Protein AF-A0A2H6JVI3-F1 (afdb_monomer)

Mean predicted aligned error: 10.42 Å

Secondary structure (DSSP, 8-state):
------TT-TTT----SSPPPPPP-PPPSS-TT-EEEETTEEEEEEEEEGGGTEEEEEETT--EEEEEGGG-EEEEPPP----

pLDDT: mean 81.46, std 16.46, range [43.47, 96.25]

Sequence (83 aa):
MATQTRRNNRSIQTNRVGFKPSIRRQRYELQPNDLVKYKKILCKVKGGFSYGKWVRLVTKAGKIINTNVKKVELVKYGKGIQF

Nearest PDB structures (foldseek):
  6ysy-assembly1_A  TM=6.234E-01  e=4.616E-02  Oryctolagus cuniculus
  2eqj-assembly1_A  TM=6.923E-01  e=2.283E-01  Mus musculus
  8q6t-assembly1_H  TM=5.654E-01  e=8.169E-02  Mus musculus
  2e5p-assembly1_A  TM=5.688E-01  e=1.290E-01  Homo sapiens
  8qyq-assembly2_B  TM=5.396E-01  e=5.800E-02  Bos taurus

Foldseek 3Di:
DDDDPDPDPVVPPPVDPDDDDDDDPDDAPDDFQFWKAAPNAIWTWRGADPVNQKTWTQGPVRDIDIDGPVRIGTDGHGDDPDD

Solvent-accessible surface area (backbone atoms only — not comparable to full-atom values): 5466 Å² total; per-residue (Å²): 134,87,83,82,91,61,99,75,58,76,87,71,63,74,92,57,96,70,84,81,81,82,77,86,81,80,82,64,93,68,49,56,57,18,35,30,37,44,95,93,41,70,27,33,29,68,35,59,39,79,92,57,53,26,33,35,32,30,37,90,86,66,52,76,45,80,45,50,45,92,69,47,45,84,74,41,81,40,81,70,94,79,129

Structure (mmCIF, N/CA/C/O backbone):
data_AF-A0A2H6JVI3-F1
#
_entry.id   AF-A0A2H6JVI3-F1
#
loop_
_atom_site.group_PDB
_atom_site.id
_atom_site.type_symbol
_atom_site.label_atom_id
_atom_site.label_alt_id
_atom_site.label_comp_id
_atom_site.label_asym_id
_atom_site.label_entity_id
_atom_site.label_seq_id
_atom_site.pdbx_PDB_ins_code
_atom_site.Cartn_x
_atom_site.Cartn_y
_atom_site.Cartn_z
_atom_site.occupancy
_atom_site.B_iso_or_equiv
_atom_site.auth_seq_id
_atom_site.auth_comp_id
_atom_site.auth_asym_id
_atom_site.auth_atom_id
_atom_site.pdbx_PDB_model_num
ATOM 1 N N . MET A 1 1 ? 4.599 22.547 -39.074 1.00 43.47 1 MET A N 1
ATOM 2 C CA . MET A 1 1 ? 5.011 21.241 -38.510 1.00 43.47 1 MET A CA 1
ATOM 3 C C . MET A 1 1 ? 4.959 21.350 -36.994 1.00 43.47 1 MET A C 1
ATOM 5 O O . MET A 1 1 ? 5.492 22.318 -36.469 1.00 43.47 1 MET A O 1
ATOM 9 N N . ALA A 1 2 ? 4.255 20.458 -36.297 1.00 53.16 2 ALA A N 1
ATOM 10 C CA . ALA A 1 2 ? 4.062 20.577 -34.851 1.00 53.16 2 ALA A CA 1
ATOM 11 C C . ALA A 1 2 ? 5.290 20.054 -34.087 1.00 53.16 2 ALA A C 1
ATOM 13 O O . ALA A 1 2 ? 5.629 18.874 -34.178 1.00 53.16 2 ALA A O 1
ATOM 14 N N . THR A 1 3 ? 5.955 20.928 -33.333 1.00 57.72 3 THR A N 1
ATOM 15 C CA . THR A 1 3 ? 7.123 20.581 -32.514 1.00 57.72 3 THR A CA 1
ATOM 16 C C . THR A 1 3 ? 6.671 19.828 -31.264 1.00 57.72 3 THR A C 1
ATOM 18 O O . THR A 1 3 ? 6.018 20.387 -30.384 1.00 57.72 3 THR A O 1
ATOM 21 N N . GLN A 1 4 ? 6.992 18.536 -31.179 1.00 53.22 4 GLN A N 1
ATOM 22 C CA . GLN A 1 4 ? 6.534 17.677 -30.088 1.00 53.22 4 GLN A CA 1
ATOM 23 C C . GLN A 1 4 ? 7.422 17.819 -28.837 1.00 53.22 4 GLN A C 1
ATOM 25 O O . GLN A 1 4 ? 8.527 17.288 -28.765 1.00 53.22 4 GLN A O 1
AT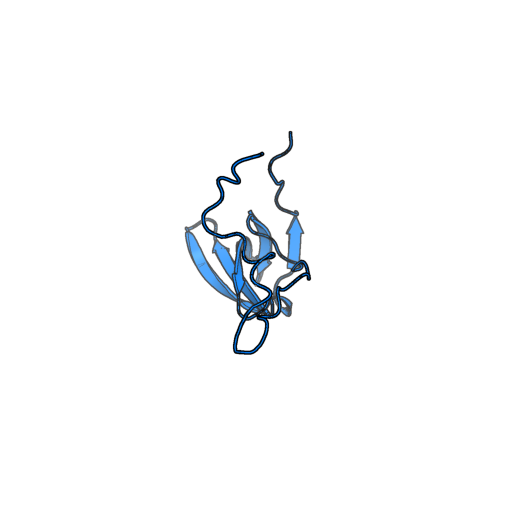OM 30 N N . THR A 1 5 ? 6.916 18.506 -27.811 1.00 58.19 5 THR A N 1
ATOM 31 C CA . THR A 1 5 ? 7.629 18.863 -26.569 1.00 58.19 5 THR A CA 1
ATOM 32 C C . THR A 1 5 ? 7.403 17.866 -25.421 1.00 58.19 5 THR A C 1
ATOM 34 O O . THR A 1 5 ? 6.983 18.229 -24.323 1.00 58.19 5 THR A O 1
ATOM 37 N N . ARG A 1 6 ? 7.703 16.573 -25.615 1.00 53.47 6 ARG A N 1
ATOM 38 C CA . ARG A 1 6 ? 7.810 15.625 -24.483 1.00 53.47 6 ARG A CA 1
ATOM 39 C C . ARG A 1 6 ? 9.079 14.783 -24.561 1.00 53.47 6 ARG A C 1
ATOM 41 O O . ARG A 1 6 ? 9.198 13.890 -25.390 1.00 53.47 6 ARG A O 1
ATOM 48 N N . ARG A 1 7 ? 9.987 15.027 -23.608 1.00 52.19 7 ARG A N 1
ATOM 49 C CA . ARG A 1 7 ? 11.332 14.427 -23.499 1.00 52.19 7 ARG A CA 1
ATOM 50 C C . ARG A 1 7 ? 11.372 12.895 -23.390 1.00 52.19 7 ARG A C 1
ATOM 52 O O . ARG A 1 7 ? 12.430 12.333 -23.604 1.00 52.19 7 ARG A O 1
ATOM 59 N N . ASN A 1 8 ? 10.266 12.210 -23.075 1.00 48.97 8 ASN A N 1
ATOM 60 C CA . ASN A 1 8 ? 10.245 10.753 -22.871 1.00 48.97 8 ASN A CA 1
ATOM 61 C C . ASN A 1 8 ? 8.937 10.101 -23.363 1.00 48.97 8 ASN A C 1
ATOM 63 O O . ASN A 1 8 ? 8.159 9.570 -22.568 1.00 48.97 8 ASN A O 1
ATOM 67 N N . ASN A 1 9 ? 8.688 10.091 -24.675 1.00 52.94 9 ASN A N 1
ATOM 68 C CA . ASN A 1 9 ? 7.628 9.260 -25.262 1.00 52.94 9 ASN A CA 1
ATOM 69 C C . ASN A 1 9 ? 8.103 7.801 -25.408 1.00 52.94 9 ASN A C 1
ATOM 71 O O . ASN A 1 9 ? 8.465 7.335 -26.487 1.00 52.94 9 ASN A O 1
ATOM 75 N N . ARG A 1 10 ? 8.075 7.042 -24.301 1.00 52.25 10 ARG A N 1
ATOM 76 C CA . ARG A 1 10 ? 8.411 5.600 -24.281 1.00 52.25 10 ARG A CA 1
ATOM 77 C C . ARG A 1 10 ? 7.491 4.724 -25.146 1.00 52.25 10 ARG A C 1
ATOM 79 O O . ARG A 1 10 ? 7.826 3.558 -25.342 1.00 52.25 10 ARG A O 1
ATOM 86 N N . SER A 1 11 ? 6.369 5.260 -2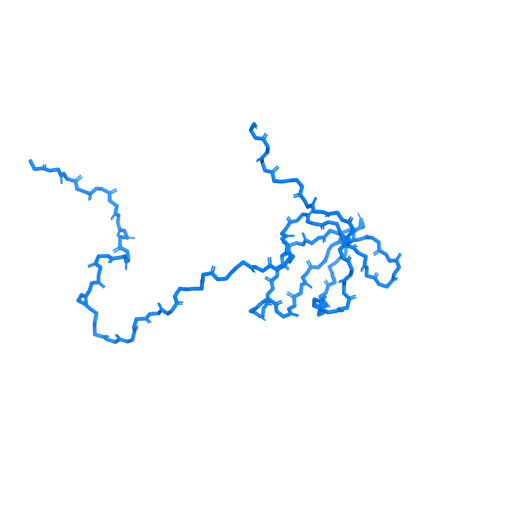5.631 1.00 54.25 11 SER A N 1
ATOM 87 C CA . SER A 1 11 ? 5.463 4.619 -26.591 1.00 54.25 11 SER A CA 1
ATOM 88 C C . SER A 1 11 ? 5.962 4.670 -28.041 1.00 54.25 11 SER A C 1
ATOM 90 O O . SER A 1 11 ? 5.587 3.795 -28.810 1.00 54.25 11 SER A O 1
ATOM 92 N N . ILE A 1 12 ? 6.806 5.651 -28.401 1.00 56.03 12 ILE A N 1
ATOM 93 C CA . ILE A 1 12 ? 7.287 5.897 -29.779 1.00 56.03 12 ILE A CA 1
ATOM 94 C C . ILE A 1 12 ? 8.660 5.254 -30.037 1.00 56.03 12 ILE A C 1
ATOM 96 O O . ILE A 1 12 ? 9.022 5.007 -31.179 1.00 56.03 12 ILE A O 1
ATOM 100 N N . GLN A 1 13 ? 9.423 4.926 -28.989 1.00 58.06 13 GLN A N 1
ATOM 101 C CA . GLN A 1 13 ? 10.687 4.189 -29.117 1.00 58.06 13 GLN A CA 1
ATOM 102 C C . GLN A 1 13 ? 10.437 2.720 -29.511 1.00 58.06 13 GLN A C 1
ATOM 104 O O . GLN A 1 13 ? 10.502 1.821 -28.670 1.00 58.06 13 GLN A O 1
ATOM 109 N N . THR A 1 14 ? 10.117 2.487 -30.781 1.00 56.88 14 THR A N 1
ATOM 110 C CA . THR A 1 14 ? 10.008 1.168 -31.421 1.00 56.88 14 THR A CA 1
ATOM 111 C C . THR A 1 14 ? 11.374 0.629 -31.851 1.00 56.88 14 THR A C 1
ATOM 113 O O . THR A 1 14 ? 11.566 -0.582 -31.848 1.00 56.88 14 THR A O 1
ATOM 116 N N . ASN A 1 15 ? 12.352 1.510 -32.099 1.00 61.72 15 ASN A N 1
ATOM 117 C CA . ASN A 1 15 ? 13.754 1.160 -32.359 1.00 61.72 15 ASN A CA 1
ATOM 118 C C . ASN A 1 15 ? 14.491 0.836 -31.047 1.00 61.72 15 ASN A C 1
ATOM 120 O O . ASN A 1 15 ? 15.318 1.616 -30.574 1.00 61.72 15 ASN A O 1
ATOM 124 N N . ARG A 1 16 ? 14.152 -0.285 -30.403 1.00 64.44 16 ARG A N 1
ATOM 125 C CA . ARG A 1 16 ? 14.875 -0.789 -29.225 1.00 64.44 16 ARG A CA 1
ATOM 126 C C . ARG A 1 16 ? 15.621 -2.069 -29.569 1.00 64.44 16 ARG A C 1
ATOM 128 O O . ARG A 1 16 ? 15.019 -3.020 -30.050 1.00 64.44 16 ARG A O 1
ATOM 135 N N . VAL A 1 17 ? 16.908 -2.107 -29.234 1.00 64.19 17 VAL A N 1
ATOM 136 C CA . VAL A 1 17 ? 17.696 -3.343 -29.192 1.00 64.19 17 VAL A CA 1
ATOM 137 C C . VAL A 1 17 ? 17.452 -3.982 -27.820 1.00 64.19 17 VAL A C 1
ATOM 139 O O . VAL A 1 17 ? 18.050 -3.571 -26.829 1.00 64.19 17 VAL A O 1
ATOM 142 N N . GLY A 1 18 ? 16.486 -4.902 -27.723 1.00 70.56 18 GLY A N 1
ATOM 143 C CA . GLY A 1 18 ? 16.170 -5.629 -26.483 1.00 70.56 18 GLY A CA 1
ATOM 144 C C . GLY A 1 18 ? 14.673 -5.835 -26.211 1.00 70.56 18 GLY A C 1
ATOM 145 O O . GLY A 1 18 ? 13.809 -5.419 -26.982 1.00 70.56 18 GLY A O 1
ATOM 146 N N . PHE A 1 19 ? 14.349 -6.495 -25.093 1.00 71.81 19 PHE A N 1
ATOM 147 C CA . PHE A 1 19 ? 12.971 -6.863 -24.746 1.00 71.81 19 PHE A CA 1
ATOM 148 C C . PHE A 1 19 ? 12.105 -5.648 -24.372 1.00 71.81 19 PHE A C 1
ATOM 150 O O . PHE A 1 19 ? 12.498 -4.791 -23.575 1.00 71.81 19 PHE A O 1
ATOM 157 N N . LYS A 1 20 ? 10.876 -5.592 -24.902 1.00 73.50 20 LYS A N 1
ATOM 158 C CA . LYS A 1 20 ? 9.885 -4.571 -24.538 1.00 73.50 20 LYS A CA 1
ATOM 159 C C . LYS A 1 20 ? 9.411 -4.811 -23.097 1.00 73.50 20 LYS A C 1
ATOM 161 O O . LYS A 1 20 ? 8.751 -5.819 -22.856 1.00 73.50 20 LYS A O 1
ATOM 166 N N . PRO A 1 21 ? 9.657 -3.894 -22.140 1.00 73.25 21 PRO A N 1
ATOM 167 C CA . PRO A 1 21 ? 9.183 -4.083 -20.776 1.00 73.25 21 PRO A CA 1
ATOM 168 C C . PRO A 1 21 ? 7.657 -4.183 -20.765 1.00 73.25 21 PRO A C 1
ATOM 170 O O . PRO A 1 21 ? 6.956 -3.351 -21.354 1.00 73.25 21 PRO A O 1
ATOM 173 N N . SER A 1 22 ? 7.143 -5.210 -20.094 1.00 78.25 22 SER A N 1
ATOM 174 C CA . SER A 1 22 ? 5.709 -5.396 -19.921 1.00 78.25 22 SER A CA 1
ATOM 175 C C . SER A 1 22 ? 5.170 -4.318 -18.981 1.00 78.25 22 SER A C 1
ATOM 177 O O . SER A 1 22 ? 5.593 -4.170 -17.834 1.00 78.25 22 SER A O 1
ATOM 179 N N . ILE A 1 23 ? 4.229 -3.520 -19.482 1.00 78.75 23 ILE A N 1
ATOM 180 C CA . ILE A 1 23 ? 3.515 -2.547 -18.656 1.00 78.75 23 ILE A CA 1
ATOM 181 C C . ILE A 1 23 ? 2.366 -3.289 -17.988 1.00 78.75 23 ILE A C 1
ATOM 183 O O . ILE A 1 23 ? 1.521 -3.882 -18.660 1.00 78.75 23 ILE A O 1
ATOM 187 N N . ARG A 1 24 ? 2.323 -3.251 -16.658 1.00 80.12 24 ARG A N 1
ATOM 188 C CA . ARG A 1 24 ? 1.231 -3.852 -15.893 1.00 80.12 24 ARG A CA 1
ATOM 189 C C . ARG A 1 24 ? -0.051 -3.061 -16.107 1.00 80.12 24 ARG A C 1
ATOM 191 O O . ARG A 1 24 ? -0.083 -1.867 -15.832 1.00 80.12 24 ARG A O 1
ATOM 198 N N . ARG A 1 25 ? -1.092 -3.749 -16.577 1.00 84.38 25 ARG A N 1
ATOM 199 C CA . ARG A 1 25 ? -2.419 -3.168 -16.838 1.00 84.38 25 ARG A CA 1
ATOM 200 C C . ARG A 1 25 ? -3.461 -3.506 -15.769 1.00 84.38 25 ARG A C 1
ATOM 202 O O . ARG A 1 25 ? -4.498 -2.862 -15.722 1.00 84.38 25 ARG A O 1
ATOM 209 N N . GLN A 1 26 ? -3.193 -4.499 -14.919 1.00 87.62 26 GLN A N 1
ATOM 210 C CA . GLN A 1 26 ? -4.137 -4.919 -13.881 1.00 87.62 26 GLN A CA 1
ATOM 211 C C . GLN A 1 26 ? -4.240 -3.888 -12.750 1.00 87.62 26 GLN A C 1
ATOM 213 O O . GLN A 1 26 ? -3.227 -3.341 -12.301 1.00 87.62 26 GLN A O 1
ATOM 218 N N . ARG A 1 27 ? -5.461 -3.674 -12.256 1.00 86.44 27 ARG A N 1
ATOM 219 C CA . ARG A 1 27 ? -5.729 -2.911 -11.033 1.00 86.44 27 ARG A CA 1
ATOM 220 C C . ARG A 1 27 ? -5.635 -3.853 -9.836 1.00 86.44 27 ARG A C 1
ATOM 222 O O . ARG A 1 27 ? -6.180 -4.949 -9.875 1.00 86.44 27 ARG A O 1
ATOM 229 N N . TYR A 1 28 ? -4.931 -3.432 -8.790 1.00 88.12 28 TYR A N 1
ATOM 230 C CA . TYR A 1 28 ? -4.879 -4.188 -7.539 1.00 88.12 28 TYR A CA 1
ATOM 231 C C . TYR A 1 28 ? -6.115 -3.907 -6.686 1.00 88.12 28 TYR A C 1
ATOM 233 O O . TYR A 1 28 ? -6.644 -2.797 -6.725 1.00 88.12 28 TYR A O 1
ATOM 241 N N . GLU A 1 29 ? -6.534 -4.913 -5.918 1.00 88.00 29 GLU A N 1
ATOM 242 C CA . GLU A 1 29 ? -7.755 -4.884 -5.102 1.00 88.00 29 GLU A CA 1
ATOM 243 C C . GLU A 1 29 ? -7.738 -3.773 -4.049 1.00 88.00 29 GLU A C 1
ATOM 245 O O . GLU A 1 29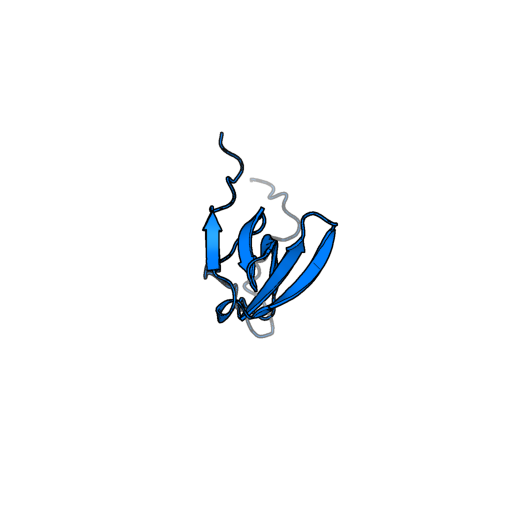 ? -8.722 -3.055 -3.904 1.00 88.00 29 GLU A O 1
ATOM 250 N N . LEU A 1 30 ? -6.610 -3.609 -3.349 1.00 91.38 30 LEU A N 1
ATOM 251 C CA . LEU A 1 30 ? -6.437 -2.589 -2.318 1.00 91.38 30 LEU A CA 1
ATOM 252 C C . LEU A 1 30 ? -5.681 -1.381 -2.868 1.00 91.38 30 LEU A C 1
ATOM 254 O O . LEU A 1 30 ? -4.570 -1.498 -3.401 1.00 91.38 30 LEU A O 1
ATOM 258 N N . GLN A 1 31 ? -6.268 -0.208 -2.680 1.00 89.88 31 GLN A N 1
ATOM 259 C CA . GLN A 1 31 ? -5.720 1.081 -3.062 1.00 89.88 31 GLN A CA 1
ATOM 260 C C . GLN A 1 31 ? -5.225 1.861 -1.839 1.00 89.88 31 GLN A C 1
ATOM 262 O O . GLN A 1 31 ? -5.648 1.617 -0.707 1.00 89.88 31 GLN A O 1
ATOM 267 N N . PRO A 1 32 ? -4.294 2.810 -2.031 1.00 91.44 32 PRO A N 1
ATOM 268 C CA . PRO A 1 32 ? -3.933 3.744 -0.974 1.00 91.44 32 PRO A CA 1
ATOM 269 C C . PRO A 1 32 ? -5.171 4.454 -0.410 1.00 91.44 32 PRO A C 1
ATOM 271 O O . PRO A 1 32 ? -6.070 4.825 -1.157 1.00 91.44 32 PRO A O 1
ATOM 274 N N . ASN A 1 33 ? -5.175 4.680 0.903 1.00 91.75 33 ASN A N 1
ATOM 275 C CA . ASN A 1 33 ? -6.263 5.265 1.694 1.00 91.75 33 ASN A CA 1
ATOM 276 C C . ASN A 1 33 ? -7.506 4.390 1.907 1.00 91.75 33 ASN A C 1
ATOM 278 O O . ASN A 1 33 ? -8.411 4.830 2.622 1.00 91.75 33 ASN A O 1
ATOM 282 N N . ASP A 1 34 ?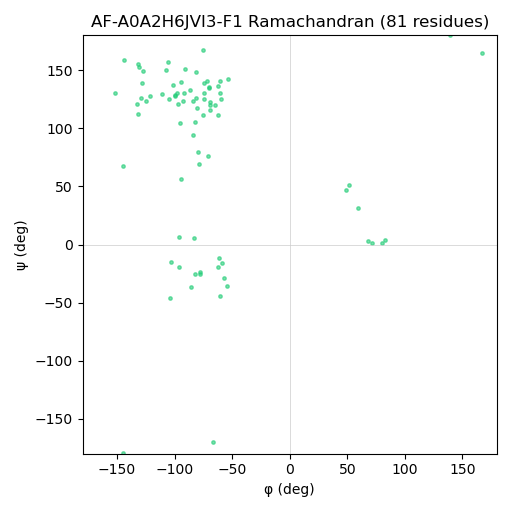 -7.536 3.158 1.395 1.00 92.31 34 ASP A N 1
ATOM 283 C CA . ASP A 1 34 ? -8.563 2.190 1.782 1.00 92.31 34 ASP A CA 1
ATOM 284 C C . ASP A 1 34 ? -8.498 1.912 3.288 1.00 92.31 34 ASP A C 1
ATOM 286 O O . ASP A 1 34 ? -7.419 1.811 3.885 1.00 92.31 34 ASP A O 1
ATO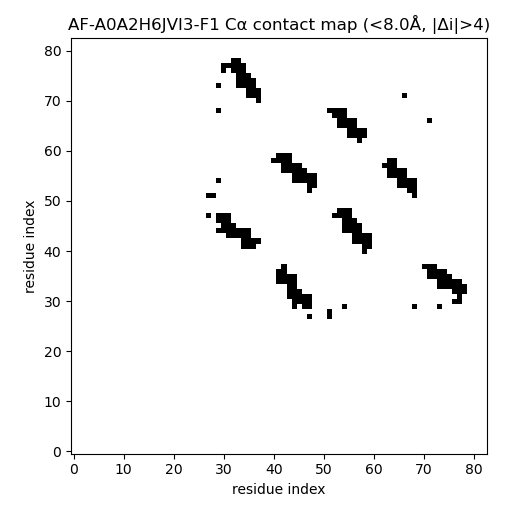M 290 N N . LEU A 1 35 ? -9.669 1.788 3.911 1.00 94.06 35 LEU A N 1
ATOM 291 C CA . LEU A 1 35 ? -9.801 1.366 5.295 1.00 94.06 35 LEU A CA 1
ATOM 292 C C . LEU A 1 35 ? -9.985 -0.146 5.328 1.00 94.06 35 LEU A C 1
ATOM 294 O O . LEU A 1 35 ? -10.921 -0.691 4.738 1.00 94.06 35 LEU A O 1
ATOM 298 N N . VAL A 1 36 ? -9.106 -0.813 6.061 1.00 95.06 36 VAL A N 1
ATOM 299 C CA . VAL A 1 36 ? -9.075 -2.266 6.155 1.00 95.06 36 VAL A CA 1
ATOM 300 C C . VAL A 1 36 ? -8.991 -2.725 7.604 1.00 95.06 36 VAL A C 1
ATOM 302 O O . VAL A 1 36 ? -8.489 -2.011 8.476 1.00 95.06 36 VAL A O 1
ATOM 305 N N . LYS A 1 37 ? -9.453 -3.943 7.861 1.00 95.88 37 LYS A N 1
ATOM 306 C CA . LYS A 1 37 ? -9.365 -4.610 9.153 1.00 95.88 37 LYS A CA 1
ATOM 307 C C . LYS A 1 37 ? -8.280 -5.679 9.088 1.00 95.88 37 LYS A C 1
ATOM 309 O O . LYS A 1 37 ? -8.291 -6.556 8.228 1.00 95.88 37 LYS A O 1
ATOM 314 N N . TYR A 1 38 ? -7.333 -5.604 10.015 1.00 93.75 38 TYR A N 1
ATOM 315 C CA . TYR A 1 38 ? -6.276 -6.596 10.183 1.00 93.75 38 TYR A CA 1
ATOM 316 C C . TYR A 1 38 ? -6.165 -6.965 11.661 1.00 93.75 38 TYR A C 1
ATOM 318 O O . TYR A 1 38 ? -5.944 -6.095 12.501 1.00 93.75 38 TYR A O 1
ATOM 326 N N . LYS A 1 39 ? -6.339 -8.253 11.994 1.00 90.44 39 LYS A N 1
ATOM 327 C CA . LYS A 1 39 ? -6.294 -8.767 13.380 1.00 90.44 39 LYS A CA 1
ATOM 328 C C . LYS A 1 39 ? -7.151 -7.950 14.365 1.00 90.44 39 LYS A C 1
ATOM 330 O O . LYS A 1 39 ? -6.692 -7.595 15.444 1.00 90.44 39 LYS A O 1
ATOM 335 N N . LYS A 1 40 ? -8.396 -7.641 13.979 1.00 92.00 40 LYS A N 1
ATOM 336 C CA . LYS A 1 40 ? -9.362 -6.818 14.743 1.00 92.00 40 LYS A CA 1
ATOM 337 C C . LYS A 1 40 ? -9.008 -5.326 14.880 1.00 92.00 40 LYS A C 1
ATOM 339 O O . LYS A 1 40 ? -9.780 -4.592 15.486 1.00 92.00 40 LYS A O 1
ATOM 344 N N . ILE A 1 41 ? -7.916 -4.855 14.278 1.00 93.19 41 ILE A N 1
ATOM 345 C CA . ILE A 1 41 ? -7.522 -3.440 14.275 1.00 93.19 41 ILE A CA 1
ATOM 346 C C . ILE A 1 41 ? -7.899 -2.810 12.932 1.00 93.19 41 ILE A C 1
ATOM 348 O O . ILE A 1 41 ? -7.683 -3.410 11.877 1.00 93.19 41 ILE A O 1
ATOM 352 N N . LEU A 1 42 ? -8.445 -1.593 12.973 1.00 94.25 42 LEU A N 1
ATOM 353 C CA . LEU A 1 42 ? -8.667 -0.778 11.780 1.00 94.25 42 LEU A CA 1
ATOM 354 C C . LEU A 1 42 ? -7.380 -0.057 11.379 1.00 94.25 42 LEU A C 1
ATOM 356 O O . LEU A 1 42 ? -6.775 0.673 12.170 1.00 94.25 42 LEU A O 1
ATOM 360 N N . CYS A 1 43 ? -6.992 -0.240 10.125 1.00 94.62 43 CYS A N 1
ATOM 361 C CA . CYS A 1 43 ? -5.785 0.320 9.541 1.00 94.62 43 CYS A CA 1
ATOM 362 C C . CYS A 1 43 ? -6.109 0.994 8.209 1.00 94.62 43 CYS A C 1
ATOM 364 O O . CYS A 1 43 ? -7.037 0.600 7.504 1.00 94.62 43 CYS A O 1
ATOM 366 N N . LYS A 1 44 ? -5.303 1.987 7.833 1.00 95.00 44 LYS A N 1
ATOM 367 C CA . LYS A 1 44 ? -5.329 2.564 6.487 1.00 95.00 44 LYS A CA 1
ATOM 368 C C . LYS A 1 44 ? -4.280 1.899 5.610 1.00 95.00 44 LYS A C 1
ATOM 370 O O . LYS A 1 44 ? -3.157 1.650 6.054 1.00 95.00 44 LYS A O 1
ATOM 375 N N . VAL A 1 45 ? -4.620 1.646 4.355 1.00 94.75 45 VAL A N 1
ATOM 376 C CA . VAL A 1 45 ? -3.673 1.161 3.353 1.00 94.75 45 VAL A CA 1
ATOM 377 C C . VAL A 1 45 ? -2.769 2.312 2.921 1.00 94.75 45 VAL A C 1
ATOM 379 O O . VAL A 1 45 ? -3.238 3.352 2.468 1.00 94.75 45 VAL A O 1
ATOM 382 N N . LYS A 1 46 ? -1.452 2.125 3.030 1.00 94.12 46 LYS A N 1
ATOM 383 C CA . LYS A 1 46 ? -0.458 3.042 2.451 1.00 94.12 46 LYS A CA 1
ATOM 384 C C . LYS A 1 46 ? -0.172 2.697 0.991 1.00 94.12 46 LYS A C 1
ATOM 386 O O . LYS A 1 46 ? 0.033 3.589 0.178 1.00 94.12 46 LYS A O 1
ATOM 391 N N . GLY A 1 47 ? -0.154 1.407 0.663 1.00 91.81 47 GLY A N 1
ATOM 392 C CA . GLY A 1 47 ? 0.014 0.920 -0.703 1.00 91.81 47 GLY A CA 1
ATOM 393 C C . GLY A 1 47 ? 0.306 -0.577 -0.771 1.00 91.81 47 GLY A C 1
ATOM 394 O O . GLY A 1 47 ? 0.665 -1.202 0.231 1.00 91.81 47 GLY A O 1
ATOM 395 N N . GLY A 1 48 ? 0.154 -1.146 -1.965 1.00 92.75 48 GLY A N 1
ATOM 396 C CA . GLY A 1 48 ? 0.509 -2.531 -2.271 1.00 92.75 48 GLY A CA 1
ATOM 397 C C . GLY A 1 48 ? 1.946 -2.668 -2.782 1.00 92.75 48 GLY A C 1
ATOM 398 O O . GLY A 1 48 ? 2.486 -1.760 -3.411 1.00 92.75 48 GLY A O 1
ATOM 399 N N . PHE A 1 49 ? 2.570 -3.816 -2.533 1.00 92.31 49 PHE A N 1
ATOM 400 C CA . PHE A 1 49 ? 3.890 -4.176 -3.056 1.00 92.31 49 PHE A CA 1
ATOM 401 C C . PHE A 1 49 ? 3.959 -5.677 -3.369 1.00 92.31 49 PHE A C 1
ATOM 403 O O . PHE A 1 49 ? 2.967 -6.397 -3.239 1.00 92.31 49 PHE A O 1
ATOM 410 N N . SER A 1 50 ? 5.120 -6.153 -3.839 1.00 92.44 50 SER A N 1
ATOM 411 C CA . SER A 1 50 ? 5.310 -7.550 -4.260 1.00 92.44 50 SER A CA 1
ATOM 412 C C . SER A 1 50 ? 4.221 -7.983 -5.246 1.00 92.44 50 SER A C 1
ATOM 414 O O . SER A 1 50 ? 3.500 -8.962 -5.054 1.00 92.44 50 SER A O 1
ATOM 416 N N . TYR A 1 51 ? 4.045 -7.166 -6.290 1.00 89.19 51 TYR A N 1
ATOM 417 C CA . TYR A 1 51 ? 3.102 -7.449 -7.368 1.00 89.19 51 TYR A CA 1
ATOM 418 C C . TYR A 1 51 ? 1.645 -7.598 -6.910 1.00 89.19 51 TYR A C 1
ATOM 420 O O . TYR A 1 51 ? 0.896 -8.363 -7.508 1.00 89.19 51 TYR A O 1
ATOM 428 N N . GLY A 1 52 ? 1.258 -6.872 -5.855 1.00 88.31 52 GLY A N 1
ATOM 429 C CA . GLY A 1 52 ? -0.092 -6.904 -5.292 1.00 88.31 52 GLY A CA 1
ATOM 430 C C . GLY A 1 52 ? -0.342 -8.054 -4.321 1.00 88.31 52 GLY A C 1
ATOM 431 O O . GLY A 1 52 ? -1.456 -8.197 -3.841 1.00 88.31 52 GLY A O 1
ATOM 432 N N . LYS A 1 53 ? 0.670 -8.872 -4.005 1.00 93.75 53 LYS A N 1
ATOM 433 C CA . LYS A 1 53 ? 0.536 -9.967 -3.028 1.00 93.75 53 LYS A CA 1
ATOM 434 C C . LYS A 1 53 ? 0.586 -9.469 -1.583 1.00 93.75 53 LYS A C 1
ATOM 436 O O . LYS A 1 53 ? 0.097 -10.138 -0.674 1.00 93.75 53 LYS A O 1
ATOM 441 N N . TRP A 1 54 ? 1.201 -8.309 -1.366 1.00 96.25 54 TRP A N 1
ATOM 442 C CA . TRP A 1 54 ? 1.405 -7.733 -0.045 1.00 96.25 54 TRP A CA 1
ATOM 443 C C . TRP A 1 54 ? 0.903 -6.299 0.016 1.00 96.25 54 TRP A C 1
ATOM 445 O O . TRP A 1 54 ? 0.958 -5.558 -0.965 1.00 96.25 54 TRP A O 1
ATOM 455 N N . VAL A 1 55 ? 0.455 -5.904 1.201 1.00 95.88 55 VAL A N 1
ATOM 456 C CA . VAL A 1 55 ? -0.030 -4.563 1.493 1.00 95.88 55 VAL A CA 1
ATOM 457 C C . VAL A 1 55 ? 0.670 -4.006 2.721 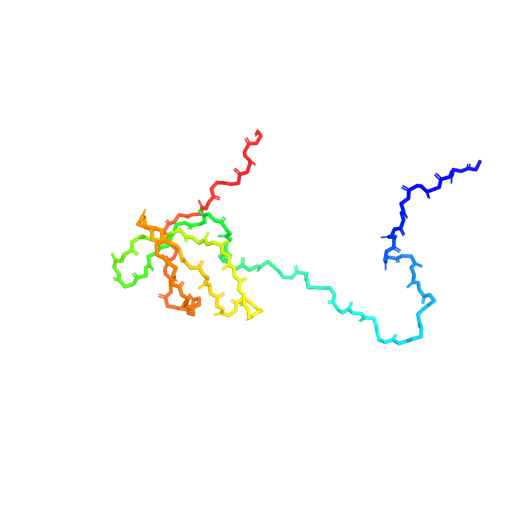1.00 95.88 55 VAL A C 1
ATOM 459 O O . VAL A 1 55 ? 0.917 -4.702 3.713 1.00 95.88 55 VAL A O 1
ATOM 462 N N . ARG A 1 56 ? 1.015 -2.726 2.634 1.00 96.25 56 ARG A N 1
ATOM 463 C CA . ARG A 1 56 ? 1.541 -1.946 3.743 1.00 96.25 56 ARG A CA 1
ATOM 464 C C . ARG A 1 56 ? 0.406 -1.156 4.374 1.00 96.25 56 ARG A C 1
ATOM 466 O O . ARG A 1 56 ? -0.229 -0.334 3.713 1.00 96.25 56 ARG A O 1
ATOM 473 N N . LEU A 1 57 ? 0.190 -1.399 5.655 1.00 95.44 57 LEU A N 1
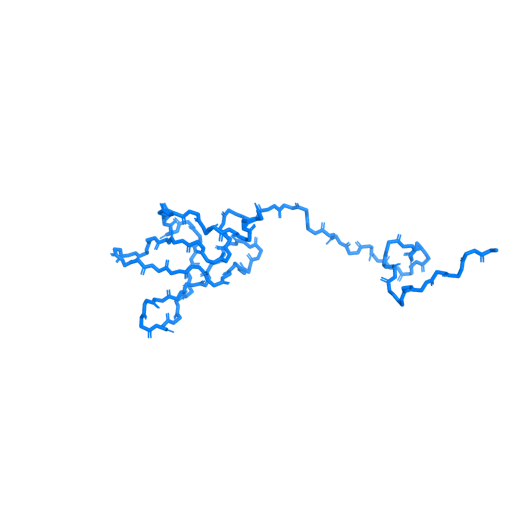ATOM 474 C CA . LEU A 1 57 ? -0.843 -0.792 6.475 1.00 95.44 57 LEU A CA 1
ATOM 475 C C . LEU A 1 57 ? -0.228 0.203 7.454 1.00 95.44 57 LEU A C 1
ATOM 477 O O . LEU A 1 57 ? 0.911 0.037 7.893 1.00 95.44 57 LEU A O 1
ATOM 481 N N . VAL A 1 58 ? -1.003 1.221 7.801 1.00 95.75 58 VAL A N 1
ATOM 482 C CA . VAL A 1 58 ? -0.673 2.221 8.814 1.00 95.75 58 VAL A CA 1
ATOM 483 C C . VAL A 1 58 ? -1.805 2.240 9.832 1.00 95.75 58 VAL A C 1
ATOM 485 O O . VAL A 1 58 ? -2.976 2.403 9.479 1.00 95.75 58 VAL A O 1
ATOM 488 N N . THR A 1 59 ? -1.464 2.030 11.100 1.00 94.06 59 THR A N 1
ATOM 489 C CA . THR A 1 59 ? -2.427 2.141 12.201 1.00 94.06 59 THR A CA 1
ATOM 490 C C . THR A 1 59 ? -2.720 3.609 12.514 1.00 94.06 59 THR A C 1
ATOM 492 O O . THR A 1 59 ? -1.988 4.504 12.092 1.00 94.06 59 THR A O 1
ATOM 495 N N . LYS A 1 60 ? -3.756 3.884 13.316 1.00 89.19 60 LYS A N 1
ATOM 496 C CA . LYS A 1 60 ? -4.051 5.253 13.783 1.00 89.19 60 LYS A CA 1
ATOM 497 C C . LYS A 1 60 ? -2.870 5.899 14.530 1.00 89.19 60 LYS A C 1
ATOM 499 O O . LYS A 1 60 ? -2.702 7.106 14.456 1.00 89.19 60 LYS A O 1
ATOM 504 N N . ALA A 1 61 ? -2.033 5.091 15.183 1.00 90.12 61 ALA A N 1
ATOM 505 C CA . ALA A 1 61 ? -0.823 5.532 15.879 1.00 90.12 61 ALA A CA 1
ATOM 506 C C . ALA A 1 61 ? 0.406 5.701 14.957 1.00 90.12 61 ALA A C 1
ATOM 508 O O . ALA A 1 61 ? 1.513 5.891 15.445 1.00 90.12 61 ALA A O 1
ATOM 509 N N . GLY A 1 62 ? 0.2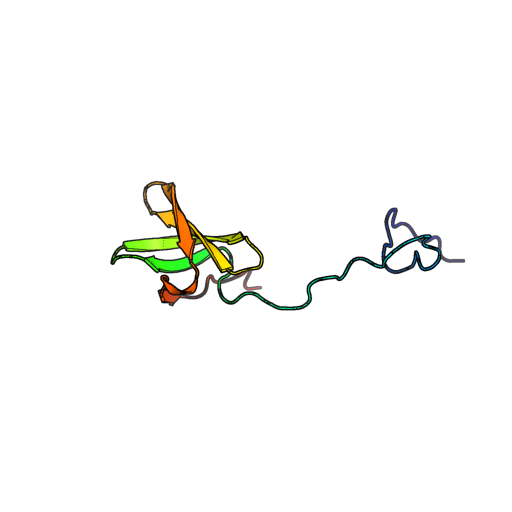54 5.554 13.636 1.00 90.94 62 GLY A N 1
ATOM 510 C CA . GLY A 1 62 ? 1.349 5.710 12.671 1.00 90.94 62 GLY A CA 1
ATOM 511 C C . GLY A 1 62 ? 2.283 4.500 12.540 1.00 90.94 62 GLY A C 1
ATOM 512 O O . GLY A 1 62 ? 3.218 4.540 11.742 1.00 90.94 62 GLY A O 1
ATOM 513 N N . LYS A 1 63 ? 2.036 3.397 13.263 1.00 94.00 63 LYS A N 1
ATOM 514 C CA . LYS A 1 63 ? 2.851 2.175 13.145 1.00 94.00 63 LYS A CA 1
ATOM 515 C C . LYS A 1 63 ? 2.614 1.500 11.796 1.00 94.00 63 LYS A C 1
ATOM 517 O O . LYS A 1 63 ? 1.469 1.334 11.368 1.00 94.00 63 LYS A O 1
ATOM 522 N N . ILE A 1 64 ? 3.703 1.081 11.156 1.00 95.00 64 ILE A N 1
ATOM 523 C CA . ILE A 1 64 ? 3.691 0.424 9.846 1.00 95.00 64 ILE A CA 1
ATOM 524 C C . ILE A 1 64 ? 3.623 -1.091 10.034 1.00 95.00 64 ILE A C 1
ATOM 526 O O . ILE A 1 64 ? 4.419 -1.666 10.772 1.00 95.00 64 ILE A O 1
ATOM 530 N N . ILE A 1 65 ? 2.700 -1.745 9.329 1.00 94.44 65 ILE A N 1
ATOM 531 C CA . ILE A 1 65 ? 2.532 -3.201 9.349 1.00 94.44 65 ILE A CA 1
ATOM 532 C C . ILE A 1 65 ? 2.500 -3.709 7.908 1.00 94.44 65 ILE A C 1
ATOM 534 O O . ILE A 1 65 ? 1.698 -3.249 7.099 1.00 94.44 65 ILE A O 1
ATOM 538 N N . ASN A 1 66 ? 3.354 -4.676 7.579 1.00 95.38 66 ASN A N 1
ATOM 539 C CA . ASN A 1 66 ? 3.342 -5.340 6.276 1.00 95.38 66 ASN A CA 1
ATOM 540 C C . ASN A 1 66 ? 2.623 -6.683 6.398 1.00 95.38 66 ASN A C 1
ATOM 542 O O . ASN A 1 66 ? 2.940 -7.483 7.278 1.00 95.38 66 ASN A O 1
ATOM 546 N N . THR A 1 67 ? 1.651 -6.931 5.525 1.00 95.69 67 THR A N 1
ATOM 547 C CA . THR A 1 67 ? 0.802 -8.128 5.595 1.00 95.69 67 THR A CA 1
ATOM 548 C C . THR A 1 67 ? 0.455 -8.628 4.200 1.00 95.69 67 THR A C 1
ATOM 550 O O . THR A 1 67 ? 0.551 -7.889 3.221 1.00 95.69 67 THR A O 1
ATOM 553 N N . ASN A 1 68 ? 0.080 -9.901 4.098 1.00 95.00 68 ASN A N 1
ATOM 554 C CA . ASN A 1 68 ? -0.437 -10.451 2.851 1.00 95.00 68 ASN A CA 1
ATOM 555 C C . ASN A 1 68 ? -1.869 -9.948 2.628 1.00 95.00 68 ASN A C 1
ATOM 557 O O . ASN A 1 68 ? -2.651 -9.945 3.579 1.00 95.00 68 ASN A O 1
ATOM 561 N N . VAL A 1 69 ? -2.214 -9.589 1.389 1.00 92.94 69 VAL A N 1
ATOM 562 C CA . VAL A 1 69 ? -3.554 -9.083 1.030 1.00 92.94 69 VAL A CA 1
ATOM 563 C C . VAL A 1 69 ? -4.661 -10.054 1.454 1.00 92.94 69 VAL A C 1
ATOM 565 O O . VAL A 1 69 ? -5.674 -9.619 1.982 1.00 92.94 69 VAL A O 1
ATOM 568 N N . LYS A 1 70 ? -4.422 -11.370 1.377 1.00 94.19 70 LYS A N 1
ATOM 569 C CA . LYS A 1 70 ? -5.394 -12.405 1.778 1.00 94.19 70 LYS A CA 1
ATOM 570 C C . LYS A 1 70 ? -5.781 -12.380 3.262 1.00 94.19 70 LYS A C 1
ATOM 572 O O . LYS A 1 70 ? -6.768 -12.994 3.641 1.00 94.19 70 LYS A O 1
ATOM 577 N N . LYS A 1 71 ? -4.974 -11.747 4.122 1.00 94.50 71 LYS A N 1
ATOM 578 C CA . LYS A 1 71 ? -5.203 -11.676 5.579 1.00 94.50 71 LYS A CA 1
ATOM 579 C C . LYS A 1 71 ? -5.901 -10.383 6.005 1.00 94.50 71 LYS A C 1
ATOM 581 O O . LYS A 1 71 ? -5.962 -10.092 7.200 1.00 94.50 71 LYS A O 1
ATOM 586 N N . VAL A 1 72 ? -6.318 -9.573 5.040 1.00 94.44 72 VAL A N 1
ATOM 587 C CA . VAL A 1 72 ? -6.820 -8.223 5.252 1.00 94.44 72 VAL A CA 1
ATOM 588 C C . VAL A 1 72 ? -8.233 -8.154 4.702 1.00 94.44 72 VAL A C 1
ATOM 590 O O . VAL A 1 72 ? -8.472 -8.500 3.551 1.00 94.44 72 VAL A O 1
ATOM 593 N N . GLU A 1 73 ? -9.162 -7.692 5.529 1.00 94.94 73 GLU A N 1
ATOM 594 C CA . GLU A 1 73 ? -10.554 -7.502 5.131 1.00 94.94 73 GLU A CA 1
ATOM 595 C C . GLU A 1 73 ? -10.778 -6.036 4.777 1.00 94.94 73 GLU A C 1
ATOM 597 O O . GLU A 1 73 ? -10.420 -5.136 5.544 1.00 94.94 73 GLU A O 1
ATOM 602 N N . LEU A 1 74 ? -11.374 -5.776 3.618 1.00 93.50 74 LEU A N 1
ATOM 603 C CA . LEU A 1 74 ? -11.751 -4.425 3.233 1.00 93.50 74 LEU A CA 1
ATOM 604 C C . LEU A 1 74 ? -12.987 -3.981 4.023 1.00 93.50 74 LEU A C 1
ATOM 606 O O . LEU A 1 74 ? -13.992 -4.682 4.062 1.00 93.50 74 LEU A O 1
ATOM 610 N N . VAL A 1 75 ? -12.916 -2.794 4.626 1.00 93.69 75 VAL A N 1
ATOM 611 C CA . VAL A 1 75 ? -14.039 -2.190 5.361 1.00 93.69 75 VAL A CA 1
ATOM 612 C C . VAL A 1 75 ? -14.672 -1.076 4.542 1.00 93.69 75 VAL A C 1
ATOM 614 O O . VAL A 1 75 ? -15.891 -0.974 4.451 1.00 93.69 75 VAL A O 1
ATOM 617 N N . LYS A 1 76 ? -13.841 -0.207 3.964 1.00 91.88 76 LYS A N 1
ATOM 618 C CA . LYS A 1 76 ? -14.302 0.935 3.180 1.00 91.88 76 LYS A CA 1
ATOM 619 C C . LYS A 1 76 ? -13.257 1.295 2.138 1.00 91.88 76 LYS A C 1
ATOM 621 O O . LYS A 1 76 ? -12.094 1.499 2.481 1.00 91.88 76 LYS A O 1
ATOM 626 N N . TYR A 1 77 ? -13.692 1.446 0.893 1.00 90.69 77 TYR A N 1
ATOM 627 C CA . TYR A 1 77 ? -12.854 2.022 -0.150 1.00 90.69 77 TYR A CA 1
ATOM 628 C C . TYR A 1 77 ? -12.492 3.469 0.196 1.00 90.69 77 TYR A C 1
ATOM 630 O O . TYR A 1 77 ? -13.333 4.260 0.643 1.00 90.69 77 TYR A O 1
ATOM 638 N N . GLY A 1 78 ? -11.231 3.823 -0.008 1.00 84.06 78 GLY A N 1
ATOM 639 C CA . GLY A 1 78 ? -10.764 5.190 0.066 1.00 84.06 78 GLY A CA 1
ATOM 640 C C . GLY A 1 78 ? -11.523 6.009 -0.966 1.00 84.06 78 GLY A C 1
ATOM 641 O O . GLY A 1 78 ? -11.546 5.673 -2.150 1.00 84.06 78 GLY A O 1
ATOM 642 N N . LYS A 1 79 ? -12.164 7.095 -0.528 1.00 74.75 79 LYS A N 1
ATOM 643 C CA . LYS A 1 79 ? -12.651 8.087 -1.483 1.00 74.75 79 LYS A CA 1
ATOM 644 C C . LYS A 1 79 ? -11.420 8.688 -2.162 1.00 74.75 79 LYS A C 1
ATOM 646 O O . LYS A 1 79 ? -10.538 9.211 -1.481 1.00 74.75 79 LYS A O 1
ATOM 651 N N . GLY A 1 80 ? -11.341 8.548 -3.483 1.00 67.50 80 GLY A N 1
ATOM 652 C CA . GLY A 1 80 ? -10.366 9.273 -4.293 1.00 67.50 80 GLY A CA 1
ATOM 653 C C . GLY A 1 80 ? -10.660 10.776 -4.297 1.00 67.50 80 GLY A C 1
ATOM 654 O O . GLY A 1 80 ? -11.516 11.255 -3.553 1.00 67.50 80 GLY A O 1
ATOM 655 N N . ILE A 1 81 ? -9.974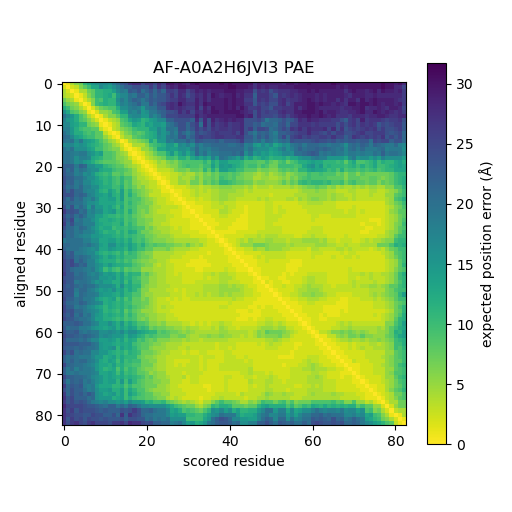 11.517 -5.168 1.00 58.00 81 ILE A N 1
ATOM 656 C CA . ILE A 1 81 ? -10.380 12.888 -5.496 1.00 58.00 81 ILE A CA 1
ATOM 657 C C . ILE A 1 81 ? -11.772 12.799 -6.133 1.00 58.00 81 ILE A C 1
ATOM 659 O O . ILE A 1 81 ? -11.930 12.215 -7.204 1.00 58.00 81 ILE A O 1
ATOM 663 N N . GLN A 1 82 ? -12.776 13.297 -5.416 1.00 48.31 82 GLN A N 1
ATOM 664 C CA . GLN A 1 82 ? -14.150 13.428 -5.877 1.00 48.31 82 GLN A CA 1
ATOM 665 C C . GLN A 1 82 ? -14.269 14.867 -6.394 1.00 48.31 82 GLN A C 1
ATOM 667 O O . GLN A 1 82 ? -14.218 15.793 -5.585 1.00 48.31 82 GLN A O 1
ATOM 672 N N . PHE A 1 83 ? -14.276 15.033 -7.719 1.00 48.03 83 PHE A N 1
ATOM 673 C CA . PHE A 1 83 ? -14.610 16.303 -8.373 1.00 48.03 83 PHE A CA 1
ATOM 674 C C . PHE A 1 83 ? -16.126 16.493 -8.360 1.00 48.03 83 PHE A C 1
ATOM 676 O O . PHE A 1 83 ? -16.830 15.458 -8.467 1.00 48.03 83 PHE A O 1
#

Radius of gyration: 18.66 Å; Cα contacts (8 Å, |Δi|>4): 117; chains: 1; bounding box: 32×34×54 Å